Protein AF-A0A2R6QBB4-F1 (afdb_monomer_lite)

Foldseek 3Di:
DVVVVDDDDDCLLVVVVVVLVVLVPDPPCPVDDSDDDDDDDPPPCPVVSQVVNCVVDPDDDAALDPDDDPPDDPPDHPVVVNCLQCVCVVVDPDPVVNVVSVVVVVCCVPVVVVVVVVVVD

Sequence (121 aa):
MKSWKGSFRGSSADNLHEILKAYTKKPGNEYYARYVSIVQSSGTGKSRMNDELAKDIVYMSVNLSRGDSHTSTYPPADNQTREFLFQPICSTSNREEIELQGQALLYGLLVVTQRYLMTLE

Radius of gyration: 17.28 Å; chains: 1; bounding box: 35×34×43 Å

Organism: NCBI:txid98765

Structure (mmCIF, N/CA/C/O backbone):
data_AF-A0A2R6QBB4-F1
#
_entry.id   AF-A0A2R6QBB4-F1
#
loop_
_atom_site.group_PDB
_atom_site.id
_atom_site.type_symbol
_atom_site.label_atom_id
_atom_site.label_alt_id
_atom_site.label_comp_id
_atom_site.label_asym_id
_atom_site.label_entity_id
_atom_site.label_seq_id
_atom_site.pdbx_PDB_ins_code
_atom_site.Cartn_x
_atom_site.Cartn_y
_atom_site.Cartn_z
_atom_site.occupancy
_atom_site.B_iso_or_equiv
_atom_site.auth_seq_id
_atom_site.auth_comp_id
_atom_site.auth_asym_id
_atom_site.auth_atom_id
_atom_site.pdbx_PDB_model_num
ATOM 1 N N . MET A 1 1 ? 15.962 5.182 -13.926 1.00 53.72 1 MET A N 1
ATOM 2 C CA . MET A 1 1 ? 14.827 5.023 -14.870 1.00 53.72 1 MET A CA 1
ATOM 3 C C . MET A 1 1 ? 14.959 3.872 -15.881 1.00 53.72 1 MET A C 1
ATOM 5 O O . MET A 1 1 ? 13.938 3.451 -16.403 1.00 53.72 1 MET A O 1
ATOM 9 N N . LYS A 1 2 ? 16.151 3.311 -16.168 1.00 66.00 2 LYS A N 1
ATOM 10 C CA . LYS A 1 2 ? 16.279 2.150 -17.083 1.00 66.00 2 LYS A CA 1
ATOM 11 C C . LYS A 1 2 ? 15.576 0.877 -16.571 1.00 66.00 2 LYS A C 1
ATOM 13 O O . LYS A 1 2 ? 15.048 0.127 -17.379 1.00 66.00 2 LYS A O 1
ATOM 18 N N . SER A 1 3 ? 15.500 0.680 -15.253 1.00 67.06 3 SER A N 1
ATOM 19 C CA . SER A 1 3 ? 14.923 -0.525 -14.634 1.00 67.06 3 SER A CA 1
ATOM 20 C C . SER A 1 3 ? 13.417 -0.713 -14.861 1.00 67.06 3 SER A C 1
ATOM 22 O O . SER A 1 3 ? 12.942 -1.834 -14.752 1.00 67.06 3 SER A O 1
ATOM 24 N N . TRP A 1 4 ? 12.683 0.349 -15.217 1.00 77.69 4 TRP A N 1
ATOM 25 C CA . TRP A 1 4 ? 11.242 0.283 -15.507 1.00 77.69 4 TRP A CA 1
ATOM 26 C C . TRP A 1 4 ? 10.923 0.062 -16.991 1.00 77.69 4 TRP A C 1
ATOM 28 O O . TRP A 1 4 ? 9.775 -0.197 -17.334 1.00 77.69 4 TRP A O 1
ATOM 38 N N . LYS A 1 5 ? 11.931 0.140 -17.873 1.00 83.81 5 LYS A N 1
ATOM 39 C CA . LYS A 1 5 ? 11.754 0.007 -19.329 1.00 83.81 5 LYS A CA 1
ATOM 40 C C . LYS A 1 5 ? 11.742 -1.443 -19.818 1.00 83.81 5 LYS A C 1
ATOM 42 O O . LYS A 1 5 ? 11.270 -1.701 -20.916 1.00 83.81 5 LYS A O 1
ATOM 47 N N . GLY A 1 6 ? 12.309 -2.368 -19.046 1.00 85.00 6 GLY A N 1
ATOM 48 C CA . GLY A 1 6 ? 12.323 -3.791 -19.383 1.00 85.00 6 GLY A CA 1
ATOM 49 C C . GLY A 1 6 ? 11.123 -4.523 -18.796 1.00 85.00 6 GLY A C 1
ATOM 50 O O . GLY A 1 6 ? 10.616 -4.130 -17.745 1.00 85.00 6 GLY A O 1
ATOM 51 N N . SER A 1 7 ? 10.707 -5.616 -19.432 1.00 87.94 7 SER A N 1
ATOM 52 C CA . SER A 1 7 ? 9.720 -6.532 -18.855 1.00 87.94 7 SER A CA 1
ATOM 53 C C . SER A 1 7 ? 10.173 -7.000 -17.474 1.00 87.94 7 SER A C 1
ATOM 55 O O . SER A 1 7 ? 11.360 -7.277 -17.257 1.00 87.94 7 SER A O 1
ATOM 57 N N . PHE A 1 8 ? 9.231 -7.080 -16.538 1.00 88.81 8 PHE A N 1
ATOM 58 C CA . PHE A 1 8 ? 9.490 -7.699 -15.249 1.00 88.81 8 PHE A CA 1
ATOM 59 C C . PHE A 1 8 ? 9.905 -9.159 -15.424 1.00 88.81 8 PHE A C 1
ATOM 61 O O . PHE A 1 8 ? 9.483 -9.829 -16.365 1.00 88.81 8 PHE A O 1
ATOM 68 N N . ARG A 1 9 ? 10.788 -9.633 -14.545 1.00 89.31 9 ARG A N 1
ATOM 69 C CA . ARG A 1 9 ? 11.322 -10.995 -14.594 1.00 89.31 9 ARG A CA 1
ATOM 70 C C . ARG A 1 9 ? 11.082 -11.690 -13.264 1.00 89.31 9 ARG A C 1
ATOM 72 O O . ARG A 1 9 ? 11.348 -11.110 -12.214 1.00 89.31 9 ARG A O 1
ATOM 79 N N . GLY A 1 10 ? 10.682 -12.955 -13.346 1.00 89.44 10 GLY A N 1
ATOM 80 C CA . GLY A 1 10 ? 10.301 -13.767 -12.193 1.00 89.44 10 GLY A CA 1
ATOM 81 C C . GLY A 1 10 ? 8.815 -13.639 -11.859 1.00 89.44 10 GLY A C 1
ATOM 82 O O . GLY A 1 10 ? 8.094 -12.886 -12.501 1.00 89.44 10 GLY A O 1
ATOM 83 N N . SER A 1 11 ? 8.381 -14.389 -10.848 1.00 91.50 11 SER A N 1
ATOM 84 C CA . SER A 1 11 ? 6.974 -14.512 -10.437 1.00 91.50 11 SER A CA 1
ATOM 85 C C . SER A 1 11 ? 6.707 -13.902 -9.058 1.00 91.50 11 SER A C 1
ATOM 87 O O . SER A 1 11 ? 5.770 -14.288 -8.366 1.00 91.50 11 SER A O 1
ATOM 89 N N . SER A 1 12 ? 7.575 -13.006 -8.576 1.00 90.56 12 SER A N 1
ATOM 90 C CA . SER A 1 12 ? 7.466 -12.489 -7.206 1.00 90.56 12 SER A CA 1
ATOM 91 C C . SER A 1 12 ? 6.241 -11.597 -7.003 1.00 90.56 12 SER A C 1
ATOM 93 O O . SER A 1 12 ? 5.653 -11.645 -5.926 1.00 90.56 12 SER A O 1
ATOM 95 N N . ALA A 1 13 ? 5.825 -10.841 -8.024 1.00 92.12 13 ALA A N 1
ATOM 96 C CA . ALA A 1 13 ? 4.581 -10.070 -7.994 1.00 92.12 13 ALA A CA 1
ATOM 97 C C . ALA A 1 13 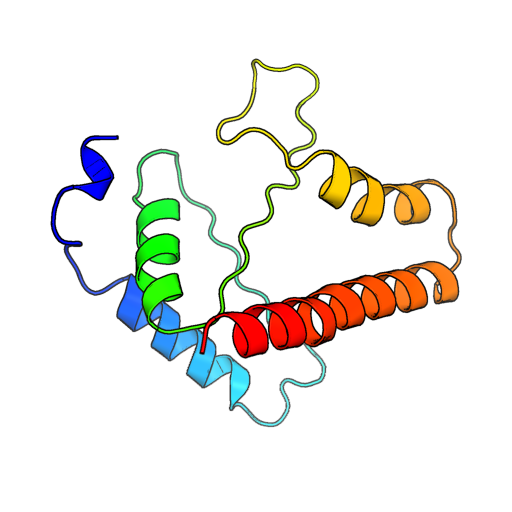? 3.354 -10.996 -7.925 1.00 92.12 13 ALA A C 1
ATOM 99 O O . ALA A 1 13 ? 2.523 -10.826 -7.034 1.00 92.12 13 ALA A O 1
ATOM 100 N N . ASP A 1 14 ? 3.308 -12.034 -8.767 1.00 93.94 14 ASP A N 1
ATOM 101 C CA . ASP A 1 14 ? 2.234 -13.039 -8.769 1.00 93.94 14 ASP A CA 1
ATOM 102 C C . ASP A 1 14 ? 2.149 -13.769 -7.423 1.00 93.94 14 ASP A C 1
ATOM 104 O O . ASP A 1 14 ? 1.085 -13.885 -6.819 1.00 93.94 14 ASP A O 1
ATOM 108 N N . ASN A 1 15 ? 3.297 -14.204 -6.899 1.00 93.19 15 ASN A N 1
ATOM 109 C CA . ASN A 1 15 ? 3.373 -14.876 -5.607 1.00 93.19 15 ASN A CA 1
ATOM 110 C C . ASN A 1 15 ? 2.886 -13.962 -4.473 1.00 93.19 15 ASN A C 1
ATOM 112 O O . ASN A 1 15 ? 2.148 -14.413 -3.597 1.00 93.19 15 ASN A O 1
ATOM 116 N N . LEU A 1 16 ? 3.272 -12.679 -4.482 1.00 91.50 16 LEU A N 1
ATOM 117 C CA . LEU A 1 16 ? 2.779 -11.708 -3.506 1.00 91.50 16 LEU A CA 1
ATOM 118 C C . LEU A 1 16 ? 1.261 -11.529 -3.629 1.00 91.50 16 LEU A C 1
ATOM 120 O O . LEU A 1 16 ? 0.571 -11.519 -2.610 1.00 91.50 16 LEU A O 1
ATOM 124 N N . HIS A 1 17 ? 0.733 -11.443 -4.850 1.00 92.31 17 HIS A N 1
ATOM 125 C CA . HIS A 1 17 ? -0.702 -11.331 -5.099 1.00 92.31 17 HIS A CA 1
ATOM 126 C C . HIS A 1 17 ? -1.474 -12.520 -4.504 1.00 92.3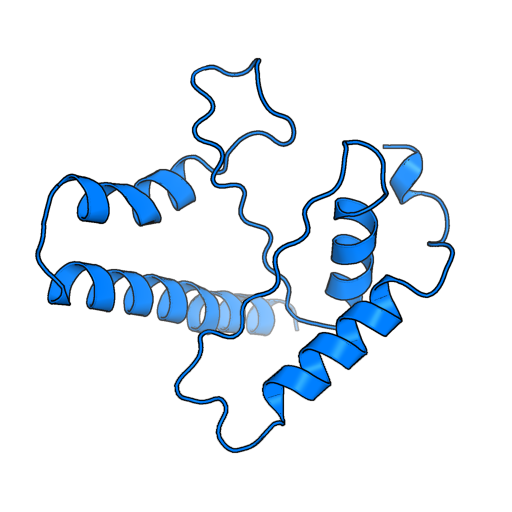1 17 HIS A C 1
ATOM 128 O O . HIS A 1 17 ? -2.451 -12.328 -3.773 1.00 92.31 17 HIS A O 1
ATOM 134 N N . GLU A 1 18 ? -1.012 -13.746 -4.751 1.00 92.31 18 GLU A N 1
ATOM 135 C CA . GLU A 1 18 ? -1.656 -14.955 -4.230 1.00 92.31 18 GLU A CA 1
ATOM 136 C C . GLU A 1 18 ? -1.576 -15.049 -2.701 1.00 92.31 18 GLU A C 1
ATOM 138 O O . GLU A 1 18 ? -2.563 -15.409 -2.050 1.00 92.31 18 GLU A O 1
ATOM 143 N N . ILE A 1 19 ? -0.458 -14.625 -2.098 1.00 89.94 19 ILE A N 1
ATOM 144 C CA . ILE A 1 19 ? -0.338 -14.508 -0.638 1.00 89.94 19 ILE A CA 1
ATOM 145 C C . ILE A 1 19 ? -1.375 -13.513 -0.099 1.00 89.94 19 ILE A C 1
ATOM 147 O O . ILE A 1 19 ? -2.138 -13.852 0.808 1.00 89.94 19 ILE A O 1
ATOM 151 N N . LEU A 1 20 ? -1.466 -12.306 -0.667 1.00 88.88 20 LEU A N 1
ATOM 152 C CA . LEU A 1 20 ? -2.419 -11.286 -0.213 1.00 88.88 20 LEU A CA 1
ATOM 153 C C . LEU A 1 20 ? -3.877 -11.760 -0.342 1.00 88.88 20 LEU A C 1
ATOM 155 O O . LEU A 1 20 ? -4.677 -11.570 0.583 1.00 88.88 20 LEU A O 1
ATOM 159 N N . LYS A 1 21 ? -4.222 -12.446 -1.440 1.00 88.88 21 LYS A N 1
ATOM 160 C CA . LYS A 1 21 ? -5.543 -13.071 -1.623 1.00 88.88 21 LYS A CA 1
ATOM 161 C C . LYS A 1 21 ? -5.831 -14.111 -0.545 1.00 88.88 21 LYS A C 1
ATOM 163 O O . LYS A 1 21 ? -6.911 -14.084 0.050 1.00 88.88 21 LYS A O 1
ATOM 168 N N . ALA A 1 22 ? -4.883 -15.008 -0.277 1.00 87.31 22 ALA A N 1
ATOM 169 C CA . ALA A 1 22 ? -5.043 -16.055 0.728 1.00 87.31 22 ALA A CA 1
ATOM 170 C C . ALA A 1 22 ? -5.268 -15.464 2.131 1.00 87.31 22 ALA A C 1
ATOM 172 O O . ALA A 1 22 ? -6.179 -15.891 2.843 1.00 87.31 22 ALA A O 1
ATOM 173 N N . TYR A 1 23 ? -4.511 -14.424 2.500 1.00 84.00 23 TYR A N 1
ATOM 174 C CA . TYR A 1 23 ? -4.662 -13.734 3.788 1.00 84.00 23 TYR A CA 1
ATOM 175 C C . TYR A 1 23 ? -5.979 -12.961 3.919 1.00 84.00 23 TYR A C 1
ATOM 177 O O . TYR A 1 23 ? -6.496 -12.815 5.027 1.00 84.00 23 TYR A O 1
ATOM 185 N N . THR A 1 24 ? -6.544 -12.503 2.802 1.00 83.00 24 THR A N 1
ATOM 186 C CA . THR A 1 24 ? -7.835 -11.800 2.781 1.00 83.00 24 THR A CA 1
ATOM 187 C C . THR A 1 24 ? -9.016 -12.758 2.950 1.00 83.00 24 THR A C 1
ATOM 189 O O . THR A 1 24 ? -10.020 -12.387 3.555 1.00 83.00 24 THR A O 1
ATOM 192 N N . LYS A 1 25 ? -8.899 -13.993 2.445 1.00 82.62 25 LYS A N 1
ATOM 193 C CA . LYS A 1 25 ? -9.980 -14.995 2.440 1.00 82.62 25 LYS A CA 1
ATOM 194 C C . LYS A 1 25 ? -10.027 -15.888 3.685 1.00 82.62 25 LYS A C 1
ATOM 196 O O . LYS A 1 25 ? -10.977 -16.650 3.827 1.00 82.62 25 LYS A O 1
ATOM 201 N N . LYS A 1 26 ? -9.017 -15.847 4.561 1.00 75.44 26 LYS A N 1
ATOM 202 C CA . LYS A 1 26 ? -8.907 -16.779 5.692 1.00 75.44 26 LYS A CA 1
ATOM 203 C C . LYS A 1 26 ? -9.909 -16.425 6.813 1.00 75.44 26 LYS A C 1
ATOM 205 O O . LYS A 1 26 ? -9.762 -15.360 7.418 1.00 75.44 26 LYS A O 1
ATOM 210 N N . PRO A 1 27 ? -10.893 -17.295 7.123 1.00 63.47 27 PRO A N 1
ATOM 211 C CA . PRO A 1 27 ? -11.816 -17.074 8.236 1.00 63.47 27 PRO A CA 1
ATOM 212 C C . PRO A 1 27 ? -11.071 -17.106 9.581 1.00 63.47 27 PRO A C 1
ATOM 214 O O . PRO A 1 27 ? -10.087 -17.833 9.725 1.00 63.47 27 PRO A O 1
ATOM 217 N N . GLY A 1 28 ? -11.525 -16.312 10.558 1.00 68.38 28 GLY A N 1
ATOM 218 C CA . GLY A 1 28 ? -10.926 -16.229 11.901 1.00 68.38 28 GLY A CA 1
ATOM 219 C C . GLY A 1 28 ? -9.695 -15.320 12.021 1.00 68.38 28 GLY A C 1
ATOM 220 O O . GLY A 1 28 ? -9.091 -15.241 13.086 1.00 68.38 28 GLY A O 1
ATOM 221 N N . ASN A 1 29 ? -9.319 -14.613 10.949 1.00 66.00 29 ASN A N 1
ATOM 222 C CA . ASN A 1 29 ? -8.191 -13.673 10.942 1.00 66.00 29 ASN A CA 1
ATOM 223 C C . ASN A 1 29 ? -8.615 -12.213 11.206 1.00 66.00 29 ASN A C 1
ATOM 225 O O . ASN A 1 29 ? -7.872 -11.284 10.911 1.00 66.00 29 ASN A O 1
ATOM 229 N N . GLU A 1 30 ? -9.827 -12.003 11.718 1.00 71.69 30 GLU A N 1
ATOM 230 C CA . GLU A 1 30 ? -10.388 -10.680 12.036 1.00 71.69 30 GLU A CA 1
ATOM 231 C C . GLU A 1 30 ? -9.757 -10.031 13.274 1.00 71.69 30 GLU A C 1
ATOM 233 O O . GLU A 1 30 ? -9.802 -8.814 13.426 1.00 71.69 30 GLU A O 1
ATOM 238 N N . TYR A 1 31 ? -9.092 -10.829 14.111 1.00 75.81 31 TYR A N 1
ATOM 239 C CA . TYR A 1 31 ? -8.373 -10.354 15.292 1.00 75.81 31 TYR A CA 1
ATOM 240 C C . TYR A 1 31 ? -6.964 -9.826 14.990 1.00 75.81 31 TYR A C 1
ATOM 242 O O . TYR A 1 31 ? -6.365 -9.174 15.844 1.00 75.81 31 TYR A O 1
ATOM 250 N N . TYR A 1 32 ? -6.422 -10.098 13.798 1.00 75.69 32 TYR A N 1
ATOM 251 C CA . TYR A 1 32 ? -5.076 -9.678 13.414 1.00 75.69 32 TYR A CA 1
ATOM 252 C C . TYR A 1 32 ? -5.112 -8.703 12.244 1.00 75.69 32 TYR A C 1
ATOM 254 O O . TYR A 1 32 ? -5.797 -8.907 11.241 1.00 75.69 32 TYR A O 1
ATOM 262 N N . ALA A 1 33 ? -4.307 -7.647 12.350 1.00 75.69 33 ALA A N 1
ATOM 263 C CA . ALA A 1 33 ? -4.095 -6.734 11.241 1.00 75.69 33 ALA A CA 1
ATOM 264 C C . ALA A 1 33 ? -3.499 -7.493 10.043 1.00 75.69 33 ALA A C 1
ATOM 266 O O . ALA A 1 33 ? -2.523 -8.236 10.173 1.00 75.69 33 ALA A O 1
ATOM 267 N N . ARG A 1 34 ? -4.074 -7.281 8.855 1.00 82.81 34 ARG A N 1
ATOM 268 C CA . ARG A 1 34 ? -3.561 -7.830 7.593 1.00 82.81 34 ARG A CA 1
ATOM 269 C C . ARG A 1 34 ? -2.330 -7.038 7.172 1.00 82.81 34 ARG A C 1
ATOM 271 O O . ARG A 1 34 ? -2.423 -6.063 6.434 1.00 82.81 34 ARG A O 1
ATOM 278 N N . TYR A 1 35 ? -1.185 -7.449 7.695 1.00 83.62 35 TYR A N 1
ATOM 279 C CA . TYR A 1 35 ? 0.084 -6.759 7.536 1.00 83.62 35 TYR A CA 1
ATOM 280 C C . TYR A 1 35 ? 1.161 -7.720 7.031 1.00 83.62 35 TYR A C 1
ATOM 282 O O . TYR A 1 35 ? 1.283 -8.844 7.517 1.00 83.62 35 TYR A O 1
ATOM 290 N N . VAL A 1 36 ? 1.961 -7.260 6.067 1.00 82.75 36 VAL A N 1
ATOM 291 C CA . VAL A 1 36 ? 3.137 -7.972 5.557 1.00 82.75 36 VAL A CA 1
ATOM 292 C C . VAL A 1 36 ? 4.326 -7.022 5.628 1.00 82.75 36 VAL A C 1
ATOM 294 O O . VAL A 1 36 ? 4.334 -5.979 4.976 1.00 82.75 36 VAL A O 1
ATOM 297 N N . SER A 1 37 ? 5.343 -7.383 6.409 1.00 82.56 37 SER A N 1
ATOM 298 C CA . SER A 1 37 ? 6.616 -6.666 6.418 1.00 82.56 37 SER A CA 1
ATOM 299 C C . SER A 1 37 ? 7.525 -7.187 5.307 1.00 82.56 37 SER A C 1
ATOM 301 O O . SER A 1 37 ? 7.728 -8.390 5.149 1.00 82.56 37 SER A O 1
ATOM 303 N N . ILE A 1 38 ? 8.115 -6.273 4.536 1.00 81.25 38 ILE A N 1
ATOM 304 C CA . ILE A 1 38 ? 9.104 -6.606 3.503 1.00 81.25 38 ILE A CA 1
ATOM 305 C C . ILE A 1 38 ? 10.451 -6.016 3.928 1.00 81.25 38 ILE A C 1
ATOM 307 O O . ILE A 1 38 ? 10.770 -4.865 3.631 1.00 81.25 38 ILE A O 1
ATOM 311 N N . VAL A 1 39 ? 11.251 -6.812 4.638 1.00 77.06 39 VAL A N 1
ATOM 312 C CA . VAL A 1 39 ? 12.554 -6.397 5.183 1.00 77.06 39 VAL A CA 1
ATOM 313 C C . VAL A 1 39 ? 13.675 -6.914 4.279 1.00 77.06 39 VAL A C 1
ATOM 315 O O . VAL A 1 39 ? 14.149 -8.028 4.463 1.00 77.06 39 VAL A O 1
ATOM 318 N N . GLN A 1 40 ? 14.095 -6.141 3.270 1.00 67.50 40 GLN A N 1
ATOM 319 C CA . GLN A 1 40 ? 15.244 -6.498 2.415 1.00 67.50 40 GLN A CA 1
ATOM 320 C C . GLN A 1 40 ? 16.121 -5.282 2.089 1.00 67.50 40 GLN A C 1
ATOM 322 O O . GLN A 1 40 ? 15.621 -4.157 2.023 1.00 67.50 40 GLN A O 1
ATOM 327 N N . SER A 1 41 ? 17.397 -5.518 1.769 1.00 71.75 41 SER A N 1
ATOM 328 C CA . SER A 1 41 ? 18.379 -4.499 1.357 1.00 71.75 41 SER A CA 1
ATOM 329 C C . SER A 1 41 ? 17.961 -3.714 0.104 1.00 71.75 41 SER A C 1
ATOM 331 O O . SER A 1 41 ? 17.100 -4.145 -0.673 1.00 71.75 41 SER A O 1
ATOM 333 N N . SER A 1 42 ? 18.541 -2.527 -0.099 1.00 75.19 42 SER A N 1
ATOM 334 C CA . SER A 1 42 ? 18.315 -1.720 -1.308 1.00 75.19 42 SER A CA 1
ATOM 335 C C . SER A 1 42 ? 18.660 -2.507 -2.584 1.00 75.19 42 SER A C 1
ATOM 337 O O . SER A 1 42 ? 19.560 -3.340 -2.580 1.00 75.19 42 SER A O 1
ATOM 339 N N . GLY A 1 43 ? 17.927 -2.273 -3.677 1.00 73.25 43 GLY A N 1
ATOM 340 C CA . GLY A 1 43 ? 18.202 -2.898 -4.982 1.00 73.25 43 GLY A CA 1
ATOM 341 C C . GLY A 1 43 ? 17.621 -4.302 -5.214 1.00 73.25 43 GLY A C 1
ATOM 342 O O . GLY A 1 43 ? 17.720 -4.813 -6.321 1.00 73.25 43 GLY A O 1
ATOM 343 N N . THR A 1 44 ? 16.935 -4.900 -4.239 1.00 81.12 44 THR A N 1
ATOM 344 C CA . THR A 1 44 ? 16.322 -6.250 -4.340 1.00 81.12 44 THR A CA 1
ATOM 345 C C . THR A 1 44 ? 15.027 -6.321 -5.162 1.00 81.12 44 THR A C 1
ATOM 347 O O . THR A 1 44 ? 14.349 -7.340 -5.178 1.00 81.12 44 THR A O 1
ATOM 350 N N . GLY A 1 45 ? 14.644 -5.238 -5.842 1.00 83.00 45 GLY A N 1
ATOM 351 C CA . GLY A 1 45 ? 13.465 -5.230 -6.713 1.00 83.00 45 GLY A CA 1
ATOM 352 C C . GLY A 1 45 ? 12.115 -5.064 -6.006 1.00 83.00 45 GLY A C 1
ATOM 353 O O . GLY A 1 45 ? 11.096 -5.156 -6.674 1.00 83.00 45 GLY A O 1
ATOM 354 N N . LYS A 1 46 ? 12.071 -4.746 -4.703 1.00 86.19 46 LYS A N 1
ATOM 355 C CA . LYS A 1 46 ? 10.816 -4.530 -3.943 1.00 86.19 46 LYS A CA 1
ATOM 356 C C . LYS A 1 46 ? 9.862 -3.527 -4.598 1.00 86.19 46 LYS A C 1
ATOM 358 O O . LYS A 1 46 ? 8.709 -3.845 -4.854 1.00 86.19 46 LYS A O 1
ATOM 363 N N . SER A 1 47 ? 10.350 -2.323 -4.905 1.00 84.94 47 SER A N 1
ATOM 364 C CA . SER A 1 47 ? 9.529 -1.284 -5.538 1.00 84.94 47 SER A CA 1
ATOM 365 C C . SER A 1 47 ? 9.055 -1.704 -6.926 1.00 84.94 47 SER A C 1
ATOM 367 O O . SER A 1 47 ? 7.956 -1.343 -7.318 1.00 84.94 47 SER A O 1
ATOM 369 N N . ARG A 1 48 ? 9.854 -2.503 -7.648 1.00 87.56 48 ARG A N 1
ATOM 370 C CA . ARG A 1 48 ? 9.460 -3.052 -8.948 1.00 87.56 48 ARG A CA 1
ATOM 371 C C . ARG A 1 48 ? 8.409 -4.155 -8.801 1.00 87.56 48 ARG A C 1
ATOM 373 O O . ARG A 1 48 ? 7.474 -4.181 -9.574 1.00 87.56 48 ARG A O 1
ATOM 380 N N . MET A 1 49 ? 8.527 -5.023 -7.801 1.00 90.81 49 MET A N 1
ATOM 381 C CA . MET A 1 49 ? 7.510 -6.030 -7.491 1.00 90.81 49 MET A CA 1
ATOM 382 C C . MET A 1 49 ? 6.161 -5.377 -7.153 1.00 90.81 49 MET A C 1
ATOM 384 O O . MET A 1 49 ? 5.139 -5.806 -7.671 1.00 90.81 49 MET A O 1
ATOM 388 N N . ASN A 1 50 ? 6.165 -4.312 -6.342 1.00 88.75 50 ASN A N 1
ATOM 389 C CA . ASN A 1 50 ? 4.951 -3.555 -6.027 1.00 88.75 50 ASN A CA 1
ATOM 390 C C . ASN A 1 50 ? 4.375 -2.817 -7.250 1.00 88.75 50 ASN A C 1
ATOM 392 O O . ASN A 1 50 ? 3.165 -2.796 -7.419 1.00 88.75 50 ASN A O 1
ATOM 396 N N . ASP A 1 51 ? 5.227 -2.239 -8.101 1.00 89.50 51 ASP A N 1
ATOM 397 C CA . ASP A 1 51 ? 4.836 -1.588 -9.365 1.00 89.50 51 ASP A CA 1
ATOM 398 C C . ASP A 1 51 ? 4.159 -2.561 -10.340 1.00 89.50 51 ASP A C 1
ATOM 400 O O . ASP A 1 51 ? 3.204 -2.203 -11.018 1.00 89.50 51 ASP A O 1
ATOM 404 N N . GLU A 1 52 ? 4.624 -3.807 -10.390 1.00 92.00 52 GLU A N 1
ATOM 405 C CA . GLU A 1 52 ? 3.997 -4.846 -11.207 1.00 92.00 52 GLU A CA 1
ATOM 406 C C . GLU A 1 52 ? 2.684 -5.331 -10.597 1.00 92.00 52 GLU A C 1
ATOM 408 O O . GLU A 1 52 ? 1.694 -5.430 -11.310 1.00 92.00 52 GLU A O 1
ATOM 413 N N . LEU A 1 53 ? 2.637 -5.529 -9.276 1.00 91.44 53 LEU A N 1
ATOM 414 C CA . LEU A 1 53 ? 1.396 -5.852 -8.568 1.00 91.44 53 LEU A CA 1
ATOM 415 C C . LEU A 1 53 ? 0.323 -4.762 -8.757 1.00 91.44 53 LEU A C 1
ATOM 417 O O . LEU A 1 53 ? -0.856 -5.073 -8.909 1.00 91.44 53 LEU A O 1
ATOM 421 N N . ALA A 1 54 ? 0.725 -3.489 -8.795 1.00 89.62 54 ALA A N 1
ATOM 422 C CA . ALA A 1 54 ? -0.164 -2.345 -9.002 1.00 89.62 54 ALA A CA 1
ATOM 423 C C . ALA A 1 54 ? -0.878 -2.338 -10.367 1.00 89.62 54 ALA A C 1
ATOM 425 O O . ALA A 1 54 ? -1.800 -1.551 -10.567 1.00 89.62 54 ALA A O 1
ATOM 426 N N . LYS A 1 55 ? -0.462 -3.193 -11.310 1.00 89.50 55 LYS A N 1
ATOM 427 C CA . LYS A 1 55 ? -1.155 -3.372 -12.594 1.00 89.50 55 LYS A CA 1
ATOM 428 C C . LYS A 1 55 ? -2.403 -4.242 -12.464 1.00 89.50 55 LYS A C 1
ATOM 430 O O . LYS A 1 55 ? -3.316 -4.093 -13.268 1.00 89.50 55 LYS A O 1
ATOM 435 N N . ASP A 1 56 ? -2.445 -5.104 -11.449 1.00 89.06 56 ASP A N 1
ATOM 436 C CA . ASP A 1 56 ? -3.542 -6.048 -11.227 1.00 89.06 56 ASP A CA 1
ATOM 437 C C . ASP A 1 56 ? -4.500 -5.599 -10.117 1.00 89.06 56 ASP A C 1
ATOM 439 O O . ASP A 1 56 ? -5.665 -5.999 -10.105 1.00 89.06 56 ASP A O 1
ATOM 443 N N . ILE A 1 57 ? -4.019 -4.801 -9.157 1.00 87.31 57 ILE A N 1
ATOM 444 C CA . ILE A 1 57 ? -4.808 -4.338 -8.009 1.00 87.31 57 ILE A CA 1
ATOM 445 C C . ILE A 1 57 ? -4.657 -2.836 -7.784 1.00 87.31 57 ILE A C 1
ATOM 447 O O . ILE A 1 57 ? -3.621 -2.244 -8.078 1.00 87.31 57 ILE A O 1
ATOM 451 N N . VAL A 1 58 ? -5.672 -2.231 -7.159 1.00 82.88 58 VAL A N 1
ATOM 452 C CA . VAL A 1 58 ? -5.562 -0.858 -6.657 1.00 82.88 58 VAL A CA 1
ATOM 453 C C . VAL A 1 58 ? -4.478 -0.819 -5.583 1.00 82.88 58 VAL A C 1
ATOM 455 O O . VAL A 1 58 ? -4.594 -1.451 -4.532 1.00 82.88 58 VAL A O 1
ATOM 458 N N . TYR A 1 59 ? -3.419 -0.069 -5.864 1.00 83.12 59 TYR A N 1
ATOM 459 C CA . TYR A 1 59 ? -2.234 0.022 -5.027 1.00 83.12 59 TYR A CA 1
ATOM 460 C C . TYR A 1 59 ? -1.906 1.483 -4.733 1.00 83.12 59 TYR A C 1
ATOM 462 O O . TYR A 1 59 ? -1.831 2.314 -5.636 1.00 83.12 59 TYR A O 1
ATOM 470 N N . MET A 1 60 ? -1.665 1.784 -3.458 1.00 82.19 60 MET A N 1
ATOM 471 C CA . MET A 1 60 ? -1.148 3.071 -3.013 1.00 82.19 60 MET A CA 1
ATOM 472 C C . MET A 1 60 ? 0.176 2.843 -2.289 1.00 82.19 60 MET A C 1
ATOM 474 O O . MET A 1 60 ? 0.232 2.155 -1.271 1.00 82.19 60 MET A O 1
ATOM 478 N N . SER A 1 61 ? 1.245 3.440 -2.811 1.00 83.88 61 SER A N 1
ATOM 479 C CA . SER A 1 61 ? 2.528 3.508 -2.116 1.00 83.88 61 SER A CA 1
ATOM 480 C C . SER A 1 61 ? 2.567 4.775 -1.278 1.00 83.88 61 SER A C 1
ATOM 482 O O . SER A 1 61 ? 2.400 5.861 -1.821 1.00 83.88 61 SER A O 1
ATOM 484 N N . VAL A 1 62 ? 2.848 4.634 0.017 1.00 85.12 62 VAL A N 1
ATOM 485 C CA . VAL A 1 62 ? 3.113 5.760 0.916 1.00 85.12 62 VAL A CA 1
ATOM 486 C C . VAL A 1 62 ? 4.472 5.557 1.572 1.00 85.12 62 VAL A C 1
ATOM 488 O O . VAL A 1 62 ? 4.748 4.502 2.147 1.00 85.12 62 VAL A O 1
ATOM 491 N N . ASN A 1 63 ? 5.323 6.571 1.503 1.00 84.69 63 ASN A N 1
ATOM 492 C CA . ASN A 1 63 ? 6.617 6.604 2.153 1.00 84.69 63 ASN A CA 1
ATOM 493 C C . ASN A 1 63 ? 6.577 7.472 3.411 1.00 84.69 63 ASN A C 1
ATOM 495 O O . ASN A 1 63 ? 6.577 8.700 3.364 1.00 84.69 63 ASN A O 1
ATOM 499 N N . LEU A 1 64 ? 6.618 6.800 4.555 1.00 83.38 64 LEU A N 1
ATOM 500 C CA . LEU A 1 64 ? 6.525 7.404 5.879 1.00 83.38 64 LEU A CA 1
ATOM 501 C C . LEU A 1 64 ? 7.889 7.646 6.543 1.00 83.38 64 LEU A C 1
ATOM 503 O O . LEU A 1 64 ? 7.953 7.823 7.759 1.00 83.38 64 LEU A O 1
ATOM 507 N N . SER A 1 65 ? 8.988 7.630 5.776 1.00 80.00 65 SER A N 1
ATOM 508 C CA . SER A 1 65 ? 10.335 7.879 6.305 1.00 80.00 65 SER A CA 1
ATOM 509 C C . SER A 1 65 ? 10.375 9.161 7.143 1.00 80.00 65 SER A C 1
ATOM 511 O O . SER A 1 65 ? 9.838 10.193 6.743 1.00 80.00 65 SER A O 1
ATOM 513 N N . ARG A 1 66 ? 11.042 9.116 8.304 1.00 73.06 66 ARG A N 1
ATOM 514 C CA . ARG A 1 66 ? 11.230 10.283 9.189 1.00 73.06 66 ARG A CA 1
ATOM 515 C C . ARG A 1 66 ? 12.247 11.290 8.651 1.00 73.06 66 ARG A C 1
ATOM 517 O O . ARG A 1 66 ? 12.392 12.331 9.272 1.00 73.06 66 ARG A O 1
ATOM 524 N N . GLY A 1 67 ? 12.877 10.983 7.509 1.00 61.22 67 GLY A N 1
ATOM 525 C CA . GLY A 1 67 ? 13.961 11.736 6.885 1.00 61.22 67 GLY A CA 1
ATOM 526 C C . GLY A 1 67 ? 13.857 13.244 7.088 1.00 61.22 67 GLY A C 1
ATOM 527 O O . GLY A 1 67 ? 13.040 13.932 6.478 1.00 61.22 67 GLY A O 1
ATOM 528 N N . ASP A 1 68 ? 14.702 13.710 7.984 1.00 55.59 68 ASP A N 1
ATOM 529 C CA . ASP A 1 68 ? 15.068 15.074 8.266 1.00 55.59 68 ASP A CA 1
ATOM 530 C C . ASP A 1 68 ? 16.056 15.492 7.175 1.00 55.59 68 ASP A C 1
ATOM 532 O O . ASP A 1 68 ? 17.163 14.971 7.074 1.00 55.59 68 ASP A O 1
ATOM 536 N N . SER A 1 69 ? 15.619 16.414 6.317 1.00 51.00 69 SER A N 1
ATOM 537 C CA . SER A 1 69 ? 16.327 16.933 5.139 1.00 51.00 69 SER A CA 1
ATOM 538 C C . SER A 1 69 ? 16.368 16.023 3.898 1.00 51.00 69 SER A C 1
ATOM 540 O O . SER A 1 69 ? 16.393 14.795 3.950 1.00 51.00 69 SER A O 1
ATOM 542 N N . HIS A 1 70 ? 16.366 16.685 2.741 1.00 52.97 70 HIS A N 1
ATOM 543 C CA . HIS A 1 70 ? 16.271 16.165 1.373 1.00 52.97 70 HIS A CA 1
ATOM 544 C C . HIS A 1 70 ? 17.385 15.182 0.930 1.00 52.97 70 HIS A C 1
ATOM 546 O O . HIS A 1 70 ? 17.550 14.960 -0.268 1.00 52.97 70 HIS A O 1
ATOM 552 N N . THR A 1 71 ? 18.173 14.604 1.843 1.00 52.62 71 THR A N 1
ATOM 553 C CA . THR A 1 71 ? 19.448 13.941 1.515 1.00 52.62 71 THR A CA 1
ATOM 554 C C . THR A 1 71 ? 19.642 12.520 2.060 1.00 52.62 71 THR A C 1
ATOM 556 O O . THR A 1 71 ? 20.547 11.848 1.576 1.00 52.62 71 THR A O 1
ATOM 559 N N . SER A 1 72 ? 18.827 12.003 2.993 1.00 62.06 72 SER A N 1
ATOM 560 C CA . SER A 1 72 ? 19.158 10.720 3.662 1.00 62.06 72 SER A CA 1
ATOM 561 C C . SER A 1 72 ? 18.384 9.482 3.174 1.00 62.06 72 SER A C 1
ATOM 563 O O . SER A 1 72 ? 18.897 8.365 3.242 1.00 62.06 72 SER A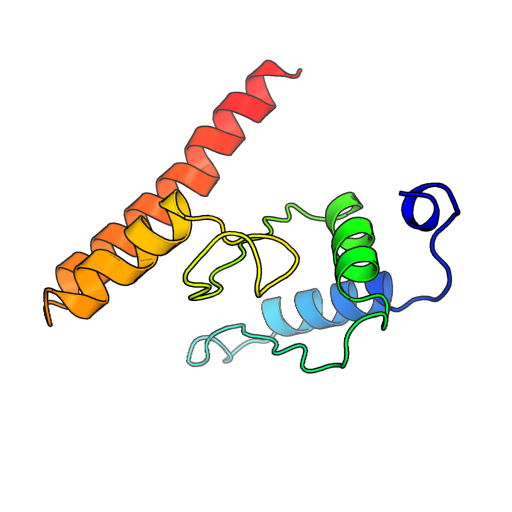 O 1
ATOM 565 N N . THR A 1 73 ? 17.164 9.626 2.639 1.00 65.38 73 THR A N 1
ATOM 566 C CA . THR A 1 73 ? 16.341 8.459 2.257 1.00 65.38 73 THR A CA 1
ATOM 567 C C . THR A 1 73 ? 15.766 8.575 0.850 1.00 65.38 73 THR A C 1
ATOM 569 O O . THR A 1 73 ? 15.227 9.609 0.463 1.00 65.38 73 THR A O 1
ATOM 572 N N . TYR A 1 74 ? 15.915 7.497 0.073 1.00 67.69 74 TYR A N 1
ATOM 573 C CA . TYR A 1 74 ? 15.298 7.342 -1.240 1.00 67.69 74 TYR A CA 1
ATOM 574 C C . TYR A 1 74 ? 14.355 6.124 -1.235 1.00 67.69 74 TYR A C 1
ATOM 576 O O . TYR A 1 74 ? 14.799 5.035 -0.853 1.00 67.69 74 TYR A O 1
ATOM 584 N N . PRO A 1 75 ? 13.098 6.262 -1.701 1.00 74.06 75 PRO A N 1
ATOM 585 C CA . PRO A 1 75 ? 12.486 7.501 -2.198 1.00 74.06 75 PRO A CA 1
ATOM 586 C C . PRO A 1 75 ? 12.306 8.573 -1.096 1.00 74.06 75 PRO A C 1
ATOM 588 O O . PRO A 1 75 ? 12.419 8.239 0.086 1.00 74.06 75 PRO A O 1
ATOM 591 N N . PRO A 1 76 ? 12.076 9.854 -1.455 1.00 77.75 76 PRO A N 1
ATOM 592 C CA . PRO A 1 76 ? 11.721 10.905 -0.496 1.00 77.75 76 PRO A CA 1
ATOM 593 C C . PRO A 1 76 ? 10.425 10.580 0.256 1.00 77.75 76 PRO A C 1
ATOM 595 O O . PRO A 1 76 ? 9.589 9.833 -0.255 1.00 77.75 76 PRO A O 1
ATOM 598 N N . ALA A 1 77 ? 10.266 11.129 1.460 1.00 84.00 77 ALA A N 1
ATOM 599 C CA . ALA A 1 77 ? 9.064 10.940 2.269 1.00 84.00 77 ALA A CA 1
ATOM 600 C C . ALA A 1 77 ? 7.860 11.712 1.704 1.00 84.00 77 ALA A C 1
ATOM 602 O O . ALA A 1 77 ? 8.000 12.841 1.227 1.00 84.00 77 ALA A O 1
ATOM 603 N N . ASP A 1 78 ? 6.668 11.133 1.846 1.00 86.31 78 ASP A N 1
ATOM 604 C CA . ASP A 1 78 ? 5.397 11.787 1.535 1.00 86.31 78 ASP A CA 1
ATOM 605 C C . ASP A 1 78 ? 4.994 12.675 2.713 1.00 86.31 78 ASP A C 1
ATOM 607 O O . ASP A 1 78 ? 4.198 12.286 3.567 1.00 86.31 78 ASP A O 1
ATOM 611 N N . ASN A 1 79 ? 5.602 13.863 2.792 1.00 84.69 79 ASN A N 1
ATOM 612 C CA . ASN A 1 79 ? 5.529 14.727 3.974 1.00 84.69 79 ASN A CA 1
ATOM 613 C C . ASN A 1 79 ? 4.093 15.023 4.422 1.00 84.69 79 ASN A C 1
ATOM 615 O O . ASN A 1 79 ? 3.810 14.877 5.603 1.00 84.69 79 ASN A O 1
ATOM 619 N N . GLN A 1 80 ? 3.181 15.353 3.500 1.00 85.31 80 GLN A N 1
ATOM 620 C CA . GLN A 1 80 ? 1.782 15.652 3.835 1.00 85.31 80 GLN A CA 1
ATOM 621 C C . GLN A 1 80 ? 1.056 14.435 4.420 1.00 85.31 80 GLN A C 1
ATOM 623 O O . GLN A 1 80 ? 0.404 14.539 5.455 1.00 85.31 80 GLN A O 1
ATOM 628 N N . THR A 1 81 ? 1.200 13.266 3.791 1.00 83.88 81 THR A N 1
ATOM 629 C CA . THR A 1 81 ? 0.580 12.021 4.264 1.00 83.88 81 THR A CA 1
ATOM 630 C C . THR A 1 81 ? 1.178 11.581 5.595 1.00 83.88 81 THR A C 1
ATOM 632 O O . THR A 1 81 ? 0.457 11.139 6.485 1.00 83.88 81 THR A O 1
ATOM 635 N N . ARG A 1 82 ? 2.496 11.734 5.757 1.00 83.88 82 ARG A N 1
ATOM 636 C CA . ARG A 1 82 ? 3.207 11.460 7.007 1.00 83.88 82 AR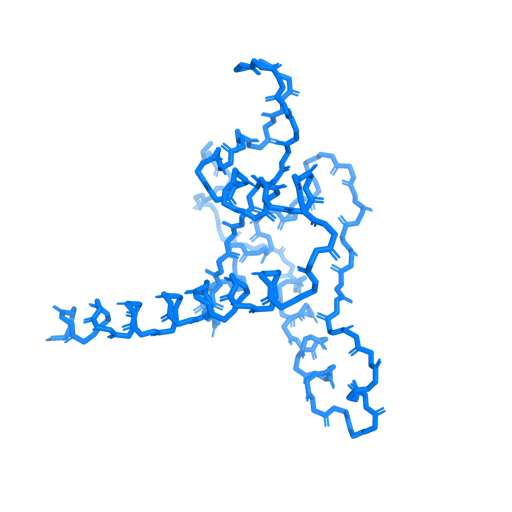G A CA 1
ATOM 637 C C . ARG A 1 82 ? 2.729 12.392 8.116 1.00 83.88 82 ARG A C 1
ATOM 639 O O . ARG A 1 82 ? 2.352 11.916 9.176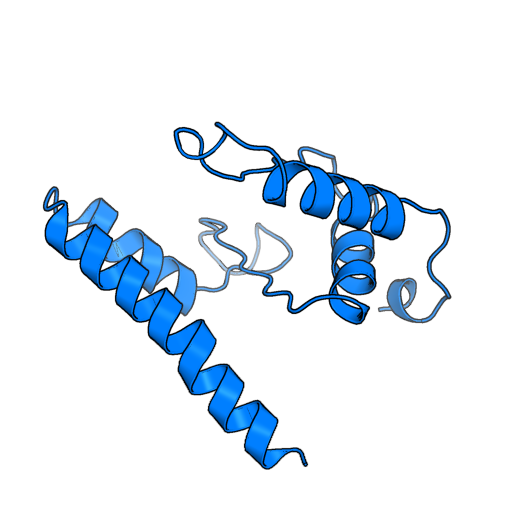 1.00 83.88 82 ARG A O 1
ATOM 646 N N . GLU A 1 83 ? 2.722 13.699 7.891 1.00 85.12 83 GLU A N 1
ATOM 647 C CA . GLU A 1 83 ? 2.252 14.673 8.880 1.00 85.12 83 GLU A CA 1
ATOM 648 C C . GLU A 1 83 ? 0.807 14.394 9.269 1.00 85.12 83 GLU A C 1
ATOM 650 O O . GLU A 1 83 ? 0.534 14.261 10.455 1.00 85.12 83 GLU A O 1
ATOM 655 N N . PHE A 1 84 ? -0.079 14.164 8.298 1.00 84.31 84 PHE A N 1
ATOM 656 C CA . PHE A 1 84 ? -1.449 13.757 8.577 1.00 84.31 84 PHE A CA 1
ATOM 657 C C . PHE A 1 84 ? -1.481 12.511 9.474 1.00 84.31 84 PHE A C 1
ATOM 659 O O . PHE A 1 84 ? -2.020 12.573 10.569 1.00 84.31 84 PHE A O 1
ATOM 666 N N . LEU A 1 85 ? -0.830 11.412 9.087 1.00 80.31 85 LEU A N 1
ATOM 667 C CA . LEU A 1 85 ? -0.879 10.157 9.847 1.00 80.31 85 LEU A CA 1
ATOM 668 C C . LEU A 1 85 ? -0.207 10.211 11.232 1.00 80.31 85 LEU A C 1
ATOM 670 O O . LEU A 1 85 ? -0.610 9.460 12.115 1.00 80.31 85 LEU A O 1
ATOM 674 N N . PHE A 1 86 ? 0.826 11.039 11.431 1.00 77.75 86 PHE A N 1
ATOM 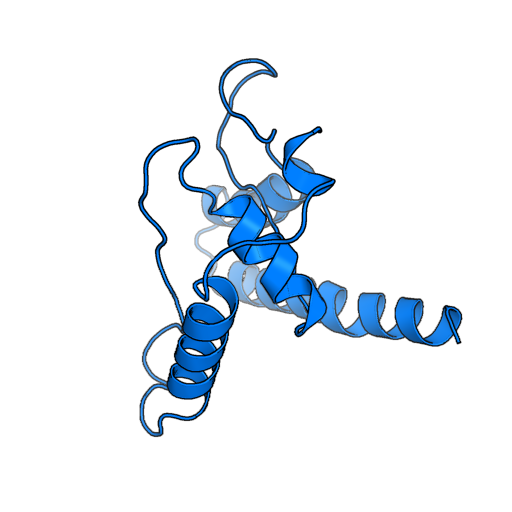675 C CA . PHE A 1 86 ? 1.631 11.040 12.664 1.00 77.75 86 PHE A CA 1
ATOM 676 C C . PHE A 1 86 ? 1.366 12.221 13.606 1.00 77.75 86 PHE A C 1
ATOM 678 O O . PHE A 1 86 ? 1.646 12.096 14.798 1.00 77.75 86 PHE A O 1
ATOM 685 N N . GLN A 1 87 ? 0.845 13.351 13.120 1.00 71.56 87 GLN A N 1
ATOM 686 C CA . GLN A 1 87 ? 0.657 14.558 13.931 1.00 71.56 87 GLN A CA 1
ATOM 687 C C . GLN A 1 87 ? -0.244 14.321 15.160 1.00 71.56 87 GLN A C 1
ATOM 689 O O . GLN A 1 87 ? 0.216 14.634 16.259 1.00 71.56 87 GLN A O 1
ATOM 694 N N . PRO A 1 88 ? -1.440 13.708 15.052 1.00 60.34 88 PRO A N 1
ATOM 695 C CA . PRO A 1 88 ? -2.278 13.457 16.225 1.00 60.34 88 PRO A CA 1
ATOM 696 C C . PRO A 1 88 ? -1.770 12.323 17.118 1.00 60.34 88 PRO A C 1
ATOM 698 O O . PRO A 1 88 ? -1.855 12.446 18.332 1.00 60.34 88 PRO A O 1
ATOM 701 N N . ILE A 1 89 ? -1.125 11.281 16.571 1.00 61.03 89 ILE A N 1
ATOM 702 C CA . ILE A 1 89 ? -0.501 10.211 17.383 1.00 61.03 89 ILE A CA 1
ATOM 703 C C . ILE A 1 89 ? 0.548 10.791 18.347 1.00 61.03 89 ILE A C 1
ATOM 705 O O . ILE A 1 89 ? 0.731 10.296 19.459 1.00 61.03 89 ILE A O 1
ATOM 709 N N . CYS A 1 90 ? 1.250 11.842 17.919 1.00 59.97 90 CYS A N 1
ATOM 710 C CA . CYS A 1 90 ? 2.253 12.522 18.729 1.00 59.97 90 CYS A CA 1
ATOM 711 C C . CYS A 1 90 ? 1.681 13.608 19.657 1.00 59.97 90 CYS A C 1
ATOM 713 O O . CYS A 1 90 ? 2.356 13.952 20.627 1.00 59.97 90 CYS A O 1
ATOM 715 N N . SER A 1 91 ? 0.491 14.159 19.383 1.00 60.84 91 SER A N 1
ATOM 716 C CA . SER A 1 91 ? -0.080 15.282 20.147 1.00 60.84 91 SER A CA 1
ATOM 717 C C . SER A 1 91 ? -1.217 14.907 21.096 1.00 60.84 91 SER A C 1
ATOM 719 O O . SER A 1 91 ? -1.449 15.634 22.061 1.00 60.84 91 SER A O 1
ATOM 721 N N . THR A 1 92 ? -1.929 13.805 20.850 1.00 59.62 92 THR A N 1
ATOM 722 C CA . THR A 1 92 ? -3.110 13.404 21.622 1.00 59.62 92 THR A CA 1
ATOM 723 C C . THR A 1 92 ? -3.145 11.892 21.855 1.00 59.62 92 THR A C 1
ATOM 725 O O . THR A 1 92 ? -3.047 11.082 20.941 1.00 59.62 92 THR A O 1
ATOM 728 N N . SER A 1 93 ? -3.352 11.480 23.109 1.00 66.00 93 SER A N 1
ATOM 729 C CA . SER A 1 93 ? -3.609 10.073 23.471 1.00 66.00 93 SER A CA 1
ATOM 730 C C . SER A 1 93 ? -5.073 9.662 23.233 1.00 66.00 93 SER A C 1
ATOM 732 O O . SER A 1 93 ? -5.526 8.648 23.768 1.00 66.00 93 SER A O 1
ATOM 734 N N . ASN A 1 94 ? -5.845 10.473 22.500 1.00 77.94 94 ASN A N 1
ATOM 735 C CA . ASN A 1 94 ? -7.275 10.272 22.306 1.00 77.94 94 ASN A CA 1
ATOM 736 C C . ASN A 1 94 ? -7.522 9.284 21.160 1.00 77.94 94 ASN A C 1
ATOM 738 O O . ASN A 1 94 ? -7.333 9.593 19.985 1.00 77.94 94 ASN A O 1
ATOM 742 N N . ARG A 1 95 ? -7.968 8.081 21.519 1.00 80.62 95 ARG A N 1
ATOM 743 C CA . ARG A 1 95 ? -8.257 6.998 20.577 1.00 80.62 95 ARG A CA 1
ATOM 744 C C . ARG A 1 95 ? -9.296 7.389 19.521 1.00 80.62 95 ARG A C 1
ATOM 746 O O . ARG A 1 95 ? -9.153 6.979 18.373 1.00 80.62 95 ARG A O 1
ATOM 753 N N . GLU A 1 96 ? -10.297 8.187 19.888 1.00 83.81 96 GLU A N 1
ATOM 754 C CA . GLU A 1 96 ? -11.367 8.597 18.969 1.00 83.81 96 GLU A CA 1
ATOM 755 C C . GLU A 1 96 ? -10.836 9.473 17.830 1.00 83.81 96 GLU A C 1
ATOM 757 O O . GLU A 1 96 ? -11.229 9.295 16.680 1.00 83.81 96 GLU A O 1
ATOM 762 N N . GLU A 1 97 ? -9.894 10.375 18.116 1.00 80.81 97 GLU A N 1
ATOM 763 C CA . GLU A 1 97 ? -9.271 11.226 17.094 1.00 80.81 97 GLU A CA 1
ATOM 764 C C . GLU A 1 97 ? -8.456 10.400 16.094 1.00 80.81 97 GLU A C 1
ATOM 766 O O . GLU A 1 97 ? -8.546 10.626 14.887 1.00 80.81 97 GLU A O 1
ATOM 771 N N . ILE A 1 98 ? -7.709 9.404 16.584 1.00 81.19 98 ILE A N 1
ATOM 772 C CA . ILE A 1 98 ? -6.937 8.482 15.738 1.00 81.19 98 ILE A CA 1
ATOM 773 C C . ILE A 1 98 ? -7.879 7.665 14.841 1.00 81.19 98 ILE A C 1
ATOM 775 O O . ILE A 1 98 ? -7.622 7.507 13.644 1.00 81.19 98 ILE A O 1
ATOM 779 N N . GLU A 1 99 ? -8.986 7.162 15.394 1.00 83.38 99 GLU A N 1
ATOM 780 C CA . GLU A 1 99 ? -9.985 6.399 14.640 1.00 83.38 99 GLU A CA 1
ATOM 781 C C . GLU A 1 99 ? -10.682 7.264 13.578 1.00 83.38 99 GLU A C 1
ATOM 783 O O . GLU A 1 99 ? -10.758 6.857 12.415 1.00 83.38 99 GLU A O 1
ATOM 788 N N . LEU A 1 100 ? -11.119 8.477 13.936 1.00 85.00 100 LEU A N 1
ATOM 789 C CA . LEU A 1 100 ? -11.721 9.437 13.004 1.00 85.00 100 LEU A CA 1
ATOM 790 C C . LEU A 1 100 ? -10.767 9.802 11.871 1.00 85.00 100 LEU A C 1
ATOM 792 O O . LEU A 1 100 ? -11.178 9.900 10.714 1.00 85.00 100 LEU A O 1
ATOM 796 N N . GLN A 1 101 ? -9.483 9.968 12.174 1.00 83.69 101 GLN A N 1
ATOM 797 C CA . GLN A 1 101 ? -8.498 10.288 11.158 1.00 83.69 101 GLN A CA 1
ATOM 798 C C . GLN A 1 101 ? -8.236 9.115 10.204 1.00 83.69 101 GLN A C 1
ATOM 800 O O . GLN A 1 101 ? -8.152 9.314 8.988 1.00 83.69 101 GLN A O 1
ATOM 805 N N . GLY A 1 102 ? -8.166 7.888 10.729 1.00 83.19 102 GLY A N 1
ATOM 806 C CA . GLY A 1 102 ? -8.105 6.679 9.908 1.00 83.19 102 GLY A CA 1
ATOM 807 C C . GLY A 1 102 ? -9.326 6.550 8.992 1.00 83.19 102 GLY A C 1
ATOM 808 O O . GLY A 1 102 ? -9.183 6.270 7.801 1.00 83.19 102 GLY A O 1
ATOM 809 N N . GLN A 1 103 ? -10.525 6.830 9.511 1.00 87.00 103 GLN A N 1
ATOM 810 C CA . GLN A 1 103 ? -11.755 6.858 8.714 1.00 87.00 103 GLN A CA 1
ATOM 811 C C . GLN A 1 103 ? -11.732 7.959 7.649 1.00 87.00 103 GLN A C 1
ATOM 813 O O . GLN A 1 103 ? -12.107 7.697 6.507 1.00 87.00 103 GLN A O 1
ATOM 818 N N . ALA A 1 104 ? -11.251 9.160 7.979 1.00 87.00 104 ALA A N 1
ATOM 819 C CA . ALA A 1 104 ? -11.111 10.257 7.025 1.00 87.00 104 ALA A CA 1
ATOM 820 C C . ALA A 1 104 ? -10.145 9.898 5.884 1.00 87.00 104 ALA A C 1
ATOM 822 O O . ALA A 1 104 ? -10.446 10.175 4.721 1.00 87.00 104 ALA A O 1
ATOM 823 N N . LEU A 1 105 ? -9.033 9.215 6.192 1.00 84.62 105 LEU A N 1
ATOM 824 C CA . LEU A 1 105 ? -8.117 8.688 5.178 1.00 84.62 105 LEU A CA 1
ATOM 825 C C . LEU A 1 105 ? -8.814 7.674 4.271 1.00 84.62 105 LEU A C 1
ATOM 827 O O . LEU A 1 105 ? -8.720 7.791 3.053 1.00 84.62 105 LEU A O 1
ATOM 831 N N . LEU A 1 106 ? -9.515 6.692 4.846 1.00 85.69 106 LEU A N 1
ATOM 832 C CA . LEU A 1 106 ? -10.224 5.667 4.074 1.00 85.69 106 LEU A CA 1
ATOM 833 C C . LEU A 1 106 ? -11.334 6.272 3.211 1.00 85.69 106 LEU A C 1
ATOM 835 O O . LEU A 1 106 ? -11.490 5.881 2.057 1.00 85.69 106 LEU A O 1
ATOM 839 N N . TYR A 1 107 ? -12.072 7.251 3.733 1.00 88.06 107 TYR A N 1
ATOM 840 C CA . TYR A 1 107 ? -13.086 7.978 2.977 1.00 88.06 107 TYR A CA 1
ATOM 841 C C . TYR A 1 107 ? -12.460 8.740 1.808 1.00 88.06 107 TYR A C 1
ATOM 843 O O . TYR A 1 107 ? -12.920 8.604 0.675 1.00 88.06 107 TYR A O 1
ATOM 851 N N . GLY A 1 108 ? -11.383 9.492 2.057 1.00 85.44 108 GLY A N 1
ATOM 852 C CA . GLY A 1 108 ? -10.629 10.170 1.007 1.00 85.44 108 GLY A CA 1
ATOM 853 C C . GLY A 1 108 ? -10.146 9.181 -0.052 1.00 85.44 108 GLY A C 1
ATOM 854 O O . GLY A 1 108 ? -10.439 9.341 -1.233 1.00 85.44 108 GLY A O 1
ATOM 855 N N . LEU A 1 109 ? -9.496 8.101 0.379 1.00 83.75 109 LEU A N 1
ATOM 856 C CA . LEU A 1 109 ? -8.965 7.063 -0.495 1.00 83.75 109 LEU A CA 1
ATOM 857 C C . LEU A 1 109 ? -10.046 6.410 -1.354 1.00 83.75 109 LEU A C 1
ATOM 859 O O . LEU A 1 109 ? -9.831 6.228 -2.544 1.00 83.75 109 LEU A O 1
ATOM 863 N N . LEU A 1 110 ? -11.186 6.030 -0.783 1.00 86.31 110 LEU A N 1
ATOM 864 C CA . LEU A 1 110 ? -12.198 5.273 -1.515 1.00 86.31 110 LEU A CA 1
ATOM 865 C C . LEU A 1 110 ? -13.098 6.196 -2.335 1.00 86.31 110 LEU A C 1
ATOM 867 O O . LEU A 1 110 ? -13.286 5.968 -3.525 1.00 86.31 110 LEU A O 1
ATOM 871 N N . VAL A 1 111 ? -13.619 7.265 -1.731 1.00 87.38 111 VAL A N 1
ATOM 872 C CA . VAL A 1 111 ? -14.637 8.115 -2.362 1.00 87.38 111 VAL A CA 1
ATOM 873 C C . VAL A 1 111 ? -14.021 9.093 -3.354 1.00 87.38 111 VAL A C 1
ATOM 875 O O . VAL A 1 111 ? -14.564 9.272 -4.445 1.00 87.38 111 VAL A O 1
ATOM 878 N N . VAL A 1 112 ? -12.888 9.722 -3.023 1.00 84.81 112 VAL A N 1
ATOM 879 C CA . VAL A 1 112 ? -12.239 10.661 -3.955 1.00 84.81 112 VAL A CA 1
ATOM 880 C C . VAL A 1 112 ? -11.661 9.893 -5.137 1.00 84.81 112 VAL A C 1
ATOM 882 O O . VAL A 1 112 ? -11.922 10.275 -6.276 1.00 84.81 112 VAL A O 1
ATOM 885 N N . THR A 1 113 ? -10.972 8.772 -4.896 1.00 82.69 113 THR A N 1
ATOM 886 C CA . THR A 1 113 ? -10.439 7.939 -5.989 1.00 82.69 113 THR A CA 1
ATOM 887 C C . THR A 1 113 ? -11.555 7.416 -6.883 1.00 82.69 113 THR A C 1
ATOM 889 O O . THR A 1 113 ? -11.443 7.527 -8.099 1.00 82.69 113 THR A O 1
ATOM 892 N N . GLN A 1 114 ? -12.664 6.925 -6.319 1.00 86.44 114 GLN A N 1
ATOM 893 C CA . GLN A 1 114 ? -13.807 6.476 -7.118 1.00 86.44 114 GLN A CA 1
ATOM 894 C C . GLN A 1 114 ? -14.355 7.597 -8.015 1.00 86.44 114 GLN A C 1
ATOM 896 O O . GLN A 1 114 ? -14.611 7.363 -9.194 1.00 86.44 114 GLN A O 1
ATOM 901 N N . ARG A 1 115 ? -14.505 8.821 -7.487 1.00 88.94 115 ARG A N 1
ATOM 902 C CA . ARG A 1 115 ? -14.961 9.976 -8.280 1.00 88.94 115 ARG A CA 1
ATOM 903 C C . ARG A 1 115 ? -14.012 10.295 -9.431 1.00 88.94 115 ARG A C 1
ATOM 905 O O . ARG A 1 115 ? -14.487 10.524 -10.533 1.00 88.94 115 ARG A O 1
ATOM 912 N N . TYR A 1 116 ? -12.700 10.280 -9.193 1.00 83.31 116 TYR A N 1
ATOM 913 C CA . TYR A 1 116 ? -11.715 10.503 -10.256 1.00 83.31 116 TYR A CA 1
ATOM 914 C C . TYR A 1 116 ? -11.749 9.404 -11.318 1.00 83.31 116 TYR A C 1
ATOM 916 O O . TYR A 1 116 ? -11.706 9.708 -12.508 1.00 83.31 116 TYR A O 1
ATOM 924 N N . LEU A 1 117 ? -11.872 8.140 -10.911 1.00 80.81 117 LEU A N 1
ATOM 925 C CA . LEU A 1 117 ? -11.962 7.027 -11.855 1.00 80.81 117 LEU A CA 1
ATOM 926 C C . LEU A 1 117 ? -13.213 7.130 -12.740 1.00 80.81 117 LEU A C 1
ATOM 928 O O . LEU A 1 117 ? -13.105 6.921 -13.940 1.00 80.81 117 LEU A O 1
ATOM 932 N N . MET A 1 118 ? -14.354 7.560 -12.189 1.00 87.19 118 MET A N 1
ATOM 933 C CA . MET A 1 118 ? -15.575 7.806 -12.973 1.00 87.19 118 MET A CA 1
ATOM 934 C C . MET A 1 118 ? -15.451 8.952 -13.991 1.00 87.19 118 MET A C 1
ATOM 936 O O . MET A 1 118 ? -16.276 9.044 -14.888 1.00 87.19 118 MET A O 1
ATOM 940 N N . THR A 1 119 ? -14.467 9.847 -13.853 1.00 88.12 119 THR A N 1
ATOM 941 C CA . THR A 1 119 ? -14.235 10.940 -14.822 1.00 88.12 119 THR A CA 1
ATOM 942 C C . THR A 1 119 ? -13.268 10.576 -15.949 1.00 88.12 119 THR A C 1
ATOM 944 O O . THR A 1 119 ? -13.048 11.391 -16.841 1.00 88.12 119 THR A O 1
ATOM 947 N N . LEU A 1 120 ? -12.645 9.397 -15.876 1.00 76.81 120 LEU A N 1
ATOM 948 C CA . LEU A 1 120 ? -11.689 8.903 -16.872 1.00 76.81 120 LEU A CA 1
ATOM 949 C C . LEU A 1 120 ? -12.333 7.957 -17.904 1.00 76.81 120 LEU A C 1
ATOM 951 O O . LEU A 1 120 ? -11.651 7.575 -18.855 1.00 76.81 120 LEU A O 1
ATOM 955 N N . GLU A 1 121 ? -13.608 7.601 -17.715 1.00 51.03 121 GLU A N 1
ATOM 956 C CA . GLU A 1 121 ? -14.479 6.928 -18.696 1.00 51.03 121 GLU A CA 1
ATOM 957 C C . GLU A 1 121 ? -15.258 7.955 -19.531 1.00 51.03 121 GLU A C 1
ATOM 959 O O . GLU A 1 121 ? -15.414 7.712 -20.750 1.00 51.03 121 GLU A O 1
#

Secondary structure (DSSP, 8-state):
-GGGTSPP-SSHHHHHHHHHHHHHH-TT-TTS---------TTSSHHHHHHHHTTTS-----------STTS-SSPP-HHHHHHHHHHHHH---HHHHHHHHHHHHHIIIIIHHHHHHT--

pLDDT: mean 79.92, std 10.42, range [51.0, 93.94]